Protein 4DND (pdb70)

GO terms:
  GO:0005515 protein binding (F, IPI)
  GO:0042147 retrograde transport, endosome to Golgi (P, IDA)
  GO:0032588 trans-Golgi network membrane (C, TAS)
  GO:0031982 vesicle (C, IDA)
  GO:0048471 perinuclear region of cytoplasm (C, IDA)
  GO:0005802 trans-Golgi network (C, IDA)
  GO:0032880 regulation of protein localization (P, IMP)
  GO:0019905 syntaxin binding (F, IPI)

InterPro domains:
  IPR000727 Target SNARE coiled-coil homology domain [PF05739] (194-245)
  IPR000727 Target SNARE coiled-coil homology domain [PS50192] (157-219)
  IPR000727 Target SNARE coiled-coil homology domain [SM00397] (152-219)
  IPR006012 Syntaxin/epimorphin, conserved site [PS00914] (163-202)
  IPR010989 SNARE [SSF47661] (4-106)
  IPR015260 Syntaxin 6/10/61, N-terminal [PF09177] (5-103)

Sequence (92 aa):
DPFFVVRGEVQKAVNTARGLYQRWCELEELDWTTNELRNGLRSIEWDLEDLEETIGIVEANPGKFKLPAGDLQERKVFVERREAVQEKDHVSS

Solvent-accessible surface area: 6575 Å² total

B-factor: mean 22.8, std 8.53, range [10.54, 53.31]

Structure (mmCIF, N/CA/C/O backbone):
data_4DND
#
_entry.id   4DND
#
_cell.length_a   22.186
_cell.length_b   58.733
_cell.length_c   36.518
_cell.angle_alpha   90.000
_cell.angle_beta   100.210
_cell.angle_gamma   90.000
#
_symmetry.space_group_name_H-M   'P 1 21 1'
#
loop_
_entity.id
_entity.type
_entity.pdbx_description
1 polymer Syntaxin-10
2 water water
#
loop_
_atom_site.group_PDB
_atom_site.id
_atom_site.type_symbol
_atom_site.label_atom_id
_atom_site.label_alt_id
_atom_site.label_comp_id
_atom_site.label_asym_id
_atom_site.label_entity_id
_atom_site.label_seq_id
_atom_site.pdbx_PDB_ins_code
_atom_site.Cartn_x
_atom_site.Cartn_y
_atom_site.Cartn_z
_atom_site.occupancy
_atom_site.B_iso_or_equiv
_atom_site.auth_seq_id
_atom_site.auth_comp_id
_atom_site.auth_asym_id
_atom_site.auth_atom_id
_atom_site.pdbx_PDB_model_num
ATOM 1 N N . ASP A 1 27 ? -9.693 -4.002 25.934 1.00 30.58 5 ASP A N 1
ATOM 2 C CA . ASP A 1 27 ? -8.423 -4.673 25.477 1.00 32.84 5 ASP A CA 1
ATOM 3 C C . ASP A 1 27 ? -7.264 -3.678 25.488 1.00 24.61 5 ASP A C 1
ATOM 4 O O . ASP A 1 27 ? -7.228 -2.767 24.681 1.00 27.96 5 ASP A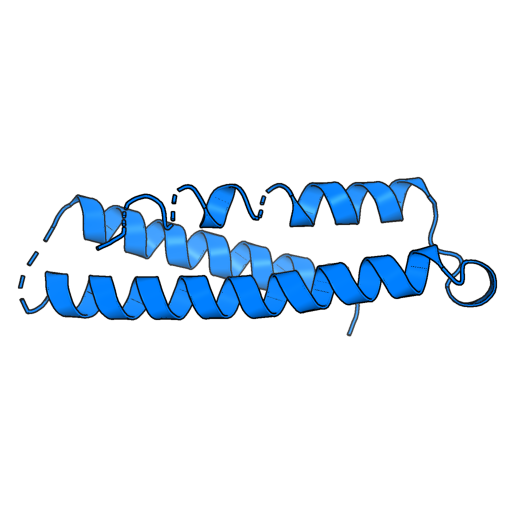 O 1
ATOM 9 N N . PRO A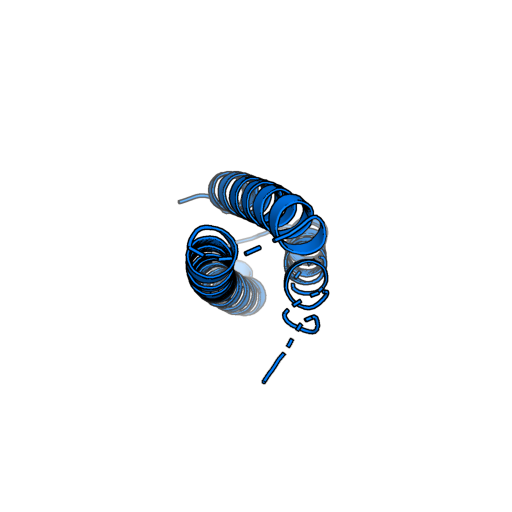 1 28 ? -6.320 -3.841 26.432 1.00 25.32 6 PRO A N 1
ATOM 10 C CA . PRO A 1 28 ? -5.365 -2.767 26.715 1.00 24.82 6 PRO A CA 1
ATOM 11 C C . PRO A 1 28 ? -4.559 -2.332 25.500 1.00 21.88 6 PRO A C 1
ATOM 12 O O . PRO A 1 28 ? -4.173 -3.157 24.667 1.00 21.61 6 PRO A O 1
ATOM 16 N N . PHE A 1 29 ? -4.302 -1.036 25.399 1.00 23.40 7 PHE A N 1
ATOM 17 C CA . PHE A 1 29 ? -3.500 -0.543 24.294 1.00 20.98 7 PHE A CA 1
ATOM 18 C C . PHE A 1 29 ? -2.207 -1.359 24.125 1.00 20.27 7 PHE A C 1
ATOM 19 O O . PHE A 1 29 ? -1.834 -1.693 23.013 1.00 21.52 7 PHE A O 1
ATOM 27 N N . PHE A 1 30 ? -1.534 -1.710 25.218 1.00 19.53 8 PHE A N 1
ATOM 28 C CA . PHE A 1 30 ? -0.242 -2.408 25.095 1.00 21.59 8 PHE A CA 1
ATOM 29 C C . PHE A 1 30 ? -0.350 -3.782 24.440 1.00 20.79 8 PHE A C 1
ATOM 30 O O . PHE A 1 30 ? 0.555 -4.217 23.707 1.00 21.94 8 PHE A O 1
ATOM 38 N N . VAL A 1 31 ? -1.478 -4.445 24.668 1.00 19.68 9 VAL A N 1
ATOM 39 C CA . VAL A 1 31 ? -1.753 -5.714 24.002 1.00 19.20 9 VAL A CA 1
ATOM 40 C C . VAL A 1 31 ? -1.915 -5.471 22.499 1.00 20.23 9 VAL A C 1
ATOM 41 O O . VAL A 1 31 ? -1.273 -6.145 21.684 1.00 22.84 9 VAL A O 1
ATOM 45 N N . VAL A 1 32 ? -2.749 -4.494 22.135 1.00 19.93 10 VAL A N 1
ATOM 46 C CA . VAL A 1 32 ? -3.017 -4.204 20.724 1.00 21.58 10 VAL A CA 1
ATOM 47 C C . VAL A 1 32 ? -1.748 -3.738 20.003 1.00 21.30 10 VAL A C 1
ATOM 48 O O . VAL A 1 32 ? -1.474 -4.131 18.878 1.00 19.64 10 VAL A O 1
ATOM 52 N N . ARG A 1 33 ? -0.989 -2.883 20.670 1.00 18.89 11 ARG A N 1
ATOM 53 C CA . ARG A 1 33 ? 0.291 -2.404 20.170 1.00 18.54 11 ARG A CA 1
ATOM 54 C C . ARG A 1 33 ? 1.208 -3.563 19.741 1.00 17.36 11 ARG A C 1
ATOM 55 O O . ARG A 1 33 ? 1.780 -3.540 18.641 1.00 17.29 11 ARG A O 1
ATOM 63 N N . GLY A 1 34 ? 1.323 -4.595 20.578 1.00 19.10 12 GLY A N 1
ATOM 64 C CA . GLY A 1 34 ? 2.171 -5.749 20.256 1.00 18.85 12 GLY A CA 1
ATOM 65 C C . GLY A 1 34 ? 1.659 -6.506 19.051 1.00 17.41 12 GLY A C 1
ATOM 66 O O . GLY A 1 34 ? 2.455 -6.970 18.212 1.00 18.97 12 GLY A O 1
ATOM 67 N N . GLU A 1 35 ? 0.331 -6.625 18.951 1.00 18.02 13 GLU A N 1
ATOM 68 C CA . GLU A 1 35 ? -0.298 -7.295 17.801 1.00 18.98 13 GLU A CA 1
ATOM 69 C C . GLU A 1 35 ? -0.058 -6.529 16.500 1.00 17.15 13 GLU A C 1
ATOM 70 O O . GLU A 1 35 ? 0.284 -7.131 15.476 1.00 16.04 13 GLU A O 1
ATOM 76 N N . VAL A 1 36 ? -0.193 -5.208 16.553 1.00 17.17 14 VAL A N 1
ATOM 77 C CA . VAL A 1 36 ? 0.029 -4.359 15.376 1.00 16.30 14 VAL A CA 1
ATOM 78 C C . VAL A 1 36 ? 1.489 -4.414 14.918 1.00 14.52 14 VAL A C 1
ATOM 79 O O . VAL A 1 36 ? 1.767 -4.548 13.723 1.00 15.91 14 VAL A O 1
ATOM 83 N N . GLN A 1 37 ? 2.416 -4.326 15.864 1.00 15.85 15 GLN A N 1
ATOM 84 C CA . GLN A 1 37 ? 3.829 -4.451 15.538 1.00 16.33 15 GLN A CA 1
ATOM 85 C C . GLN A 1 37 ? 4.119 -5.797 14.871 1.00 14.77 15 GLN A C 1
ATOM 86 O O . GLN A 1 37 ? 4.859 -5.845 13.894 1.00 15.63 15 GLN A O 1
ATOM 92 N N . LYS A 1 38 ? 3.552 -6.884 15.395 1.00 15.89 16 LYS A N 1
ATOM 93 C CA . LYS A 1 38 ? 3.759 -8.206 14.807 1.00 16.05 16 LYS A CA 1
ATOM 94 C C . LYS A 1 38 ? 3.199 -8.232 13.380 1.00 13.41 16 LYS A C 1
ATOM 95 O O . LYS A 1 38 ? 3.850 -8.742 12.458 1.00 13.93 16 LYS A O 1
ATOM 101 N N . ALA A 1 39 ? 2.033 -7.619 13.177 1.00 14.00 17 ALA A N 1
ATOM 102 C CA . ALA A 1 39 ? 1.437 -7.604 11.848 1.00 12.76 17 ALA A CA 1
ATOM 103 C C . ALA A 1 39 ? 2.297 -6.826 10.853 1.00 11.41 17 ALA A C 1
ATOM 104 O O . ALA A 1 39 ? 2.438 -7.224 9.685 1.00 12.77 17 ALA A O 1
ATOM 106 N N . VAL A 1 40 ? 2.814 -5.674 11.285 1.00 11.80 18 VAL A N 1
ATOM 107 C CA . VAL A 1 40 ? 3.718 -4.901 10.436 1.00 12.25 18 VAL A CA 1
ATOM 108 C C . VAL A 1 40 ? 4.980 -5.704 10.092 1.00 11.71 18 VAL A C 1
ATOM 109 O O . VAL A 1 40 ? 5.430 -5.704 8.934 1.00 12.97 18 VAL A O 1
ATOM 113 N N . ASN A 1 41 ? 5.545 -6.396 11.080 1.00 12.44 19 ASN A N 1
ATOM 114 C CA . ASN A 1 41 ? 6.728 -7.226 10.809 1.00 13.01 19 ASN A CA 1
ATOM 115 C C . ASN A 1 41 ? 6.429 -8.321 9.784 1.00 11.66 19 ASN A C 1
ATOM 116 O O . ASN A 1 41 ? 7.223 -8.576 8.874 1.00 14.32 19 ASN A O 1
ATOM 121 N N . THR A 1 42 ? 5.260 -8.940 9.916 1.00 12.28 20 THR A N 1
ATOM 122 C CA . THR A 1 42 ? 4.848 -9.981 8.982 1.00 11.65 20 THR A CA 1
ATOM 123 C C . THR A 1 42 ? 4.676 -9.394 7.585 1.00 11.56 20 THR A C 1
ATOM 124 O O . THR A 1 42 ? 5.119 -9.987 6.600 1.00 13.36 20 THR A O 1
ATOM 128 N N . ALA A 1 43 ? 4.042 -8.227 7.499 1.00 11.72 21 ALA A N 1
ATOM 129 C CA . ALA A 1 43 ? 3.886 -7.572 6.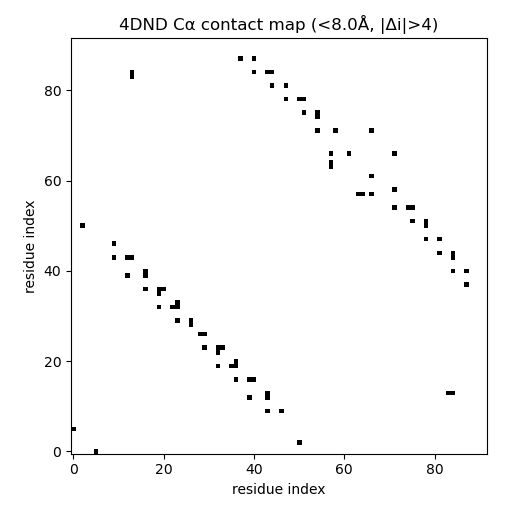195 1.00 10.54 21 ALA A CA 1
ATOM 130 C C . ALA A 1 43 ? 5.251 -7.246 5.556 1.00 10.94 21 ALA A C 1
ATOM 131 O O . ALA A 1 43 ? 5.432 -7.427 4.357 1.00 11.37 21 ALA A O 1
ATOM 133 N N . ARG A 1 44 ? 6.196 -6.771 6.366 1.00 10.92 22 ARG A N 1
ATOM 134 C CA . ARG A 1 44 ? 7.542 -6.504 5.880 1.00 11.31 22 ARG A CA 1
ATOM 135 C C . ARG A 1 44 ? 8.209 -7.759 5.314 1.00 12.14 22 ARG A C 1
ATOM 136 O O . ARG A 1 44 ? 8.945 -7.680 4.332 1.00 13.52 22 ARG A O 1
ATOM 144 N N . GLY A 1 45 ? 7.965 -8.917 5.920 1.00 12.74 23 GLY A N 1
ATOM 145 C CA . GLY A 1 45 ? 8.486 -10.201 5.406 1.00 14.32 23 GLY A CA 1
ATOM 146 C C . GLY A 1 45 ? 7.922 -10.502 4.033 1.00 13.20 23 GLY A C 1
ATOM 147 O O . GLY A 1 45 ? 8.640 -10.946 3.123 1.00 15.69 23 GLY A O 1
ATOM 148 N N . LEU A 1 46 ? 6.614 -10.286 3.886 1.00 12.88 24 LEU A N 1
ATOM 149 C CA . LEU A 1 46 ? 5.953 -10.454 2.592 1.00 13.69 24 LEU A CA 1
ATOM 150 C C . LEU A 1 46 ? 6.485 -9.498 1.562 1.00 12.56 24 LEU A C 1
ATOM 151 O O . LEU A 1 46 ? 6.676 -9.866 0.401 1.00 16.28 24 LEU A O 1
ATOM 156 N N . TYR A 1 47 ? 6.708 -8.267 1.993 1.00 13.32 25 TYR A N 1
ATOM 157 C CA . TYR A 1 47 ? 7.229 -7.234 1.118 1.00 12.96 25 TYR A CA 1
ATOM 158 C C . TYR A 1 47 ? 8.625 -7.590 0.609 1.00 14.10 25 TYR A C 1
ATOM 159 O O . TYR A 1 47 ? 8.900 -7.435 -0.579 1.00 16.41 25 TYR A O 1
ATOM 168 N N . GLN A 1 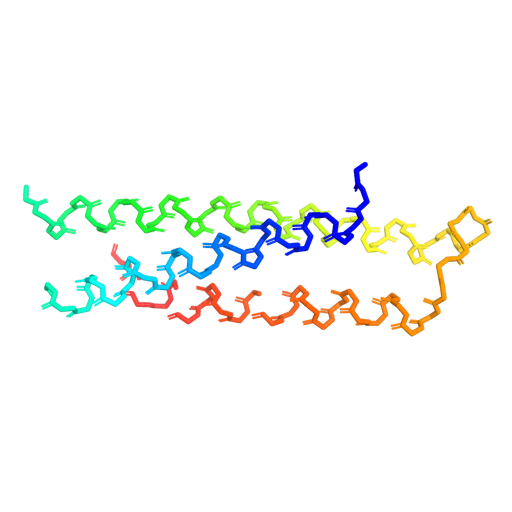48 ? 9.493 -8.075 1.495 1.00 13.88 26 GLN A N 1
ATOM 169 C CA . GLN A 1 48 ? 10.822 -8.522 1.069 1.00 16.58 26 GLN A CA 1
ATOM 170 C C . GLN A 1 48 ? 10.712 -9.656 0.044 1.00 15.86 26 GLN A C 1
ATOM 171 O O . GLN A 1 48 ? 11.447 -9.669 -0.949 1.00 20.36 26 GLN A O 1
ATOM 177 N N . ARG A 1 49 ? 9.783 -10.599 0.247 1.00 14.89 27 ARG A N 1
ATOM 178 C CA . ARG A 1 49 ? 9.550 -11.663 -0.739 1.00 17.53 27 ARG A CA 1
ATOM 179 C C . ARG A 1 49 ? 9.061 -11.079 -2.069 1.00 17.48 27 ARG A C 1
ATOM 180 O O . ARG A 1 49 ? 9.470 -11.508 -3.149 1.00 19.75 27 ARG A O 1
ATOM 188 N N . TRP A 1 50 ? 8.163 -10.098 -1.980 1.00 16.53 28 TRP A N 1
ATOM 189 C CA . TRP A 1 50 ? 7.567 -9.453 -3.145 1.00 17.86 28 TRP A CA 1
ATOM 190 C C . TRP A 1 50 ? 8.639 -8.768 -3.971 1.00 20.08 28 TRP A C 1
ATOM 191 O O . TRP A 1 50 ? 8.699 -8.926 -5.206 1.00 22.17 28 TRP A O 1
ATOM 202 N N . CYS A 1 51 ? 9.518 -8.025 -3.297 1.00 20.56 29 CYS A N 1
ATOM 203 C CA . CYS A 1 51 ? 10.649 -7.372 -3.958 1.00 22.58 29 CYS A CA 1
ATOM 204 C C . CYS A 1 51 ? 11.557 -8.358 -4.693 1.00 23.55 29 CYS A C 1
ATOM 205 O O . CYS A 1 51 ? 12.013 -8.071 -5.809 1.00 27.11 29 CYS A O 1
ATOM 208 N N . GLU A 1 52 ? 11.817 -9.510 -4.074 1.00 23.55 30 GLU A N 1
ATOM 209 C CA . GLU A 1 52 ? 12.601 -10.582 -4.707 1.00 26.31 30 GLU A CA 1
ATOM 210 C C . GLU A 1 52 ? 11.976 -11.048 -6.017 1.00 29.18 30 GLU A C 1
ATOM 211 O O . GLU A 1 52 ? 12.670 -11.253 -7.017 1.00 31.96 30 GLU A O 1
ATOM 217 N N . LEU A 1 53 ? 10.662 -11.264 -5.982 1.00 26.64 31 LEU A N 1
ATOM 218 C CA . LEU A 1 53 ? 9.909 -11.763 -7.130 1.00 26.72 31 LEU A CA 1
ATOM 219 C C . LEU A 1 53 ? 9.701 -10.675 -8.180 1.00 30.60 31 LEU A C 1
ATOM 220 O O . LEU A 1 53 ? 10.088 -9.521 -7.987 1.00 33.23 31 LEU A O 1
ATOM 225 N N . GLU A 1 63 ? 0.356 -18.161 -9.757 1.00 52.10 41 GLU A N 1
ATOM 226 C CA . GLU A 1 63 ? 1.687 -17.560 -9.708 1.00 41.27 41 GLU A CA 1
ATOM 227 C C . GLU A 1 63 ? 1.996 -16.917 -8.353 1.00 34.88 41 GLU A C 1
ATOM 228 O O . GLU A 1 63 ? 1.124 -16.320 -7.690 1.00 32.94 41 GLU A O 1
ATOM 234 N N . GLU A 1 64 ? 3.258 -17.055 -7.959 1.00 35.64 42 GLU A N 1
ATOM 235 C CA . GLU A 1 64 ? 3.734 -16.629 -6.652 1.00 30.39 42 GLU A CA 1
ATOM 236 C C . GLU A 1 64 ? 3.704 -15.109 -6.483 1.00 28.64 42 GLU A C 1
ATOM 237 O O . GLU A 1 64 ? 3.335 -14.605 -5.412 1.00 26.58 42 GLU A O 1
ATOM 243 N N . LEU A 1 65 ? 4.084 -14.380 -7.532 1.00 26.66 43 LEU A N 1
ATOM 244 C CA . LEU A 1 65 ? 4.068 -12.916 -7.474 1.00 26.08 43 LEU A CA 1
ATOM 245 C C . LEU A 1 65 ? 2.654 -12.397 -7.245 1.00 24.93 43 LEU A C 1
ATOM 246 O O . LEU A 1 65 ? 2.439 -11.539 -6.380 1.00 24.15 43 LEU A O 1
ATOM 251 N N . ASP A 1 66 ? 1.695 -12.929 -8.004 1.00 26.78 44 ASP A N 1
ATOM 252 C CA . ASP A 1 66 ? 0.296 -12.494 -7.902 1.00 25.27 44 ASP A CA 1
ATOM 253 C C . ASP A 1 66 ? -0.284 -12.773 -6.528 1.00 22.25 44 ASP A C 1
ATOM 254 O O . ASP A 1 66 ? -0.998 -11.940 -5.967 1.00 23.13 44 ASP A O 1
ATOM 259 N N . TRP A 1 67 ? 0.028 -13.949 -5.991 1.00 23.23 45 TRP A N 1
ATOM 260 C CA . TRP A 1 67 ? -0.430 -14.324 -4.673 1.00 21.04 45 TRP A CA 1
ATOM 261 C C . TRP A 1 67 ? 0.109 -13.380 -3.617 1.00 20.14 45 TRP A C 1
ATOM 262 O O . TRP A 1 67 ? -0.617 -12.953 -2.706 1.00 19.71 45 TRP A O 1
ATOM 273 N N . THR A 1 68 ? 1.394 -13.053 -3.733 1.00 20.46 46 THR A N 1
ATOM 274 C CA . THR A 1 68 ? 2.088 -12.210 -2.751 1.00 18.40 46 THR A CA 1
ATOM 275 C C . THR A 1 68 ? 1.547 -10.787 -2.814 1.00 16.18 46 THR A C 1
ATOM 276 O O . THR A 1 68 ? 1.308 -10.142 -1.786 1.00 16.46 46 THR A O 1
ATOM 280 N N . THR A 1 69 ? 1.331 -10.299 -4.031 1.00 17.63 47 THR A N 1
ATOM 281 C CA . THR A 1 69 ? 0.717 -8.987 -4.226 1.00 16.27 47 THR A CA 1
ATOM 282 C C . THR A 1 69 ? -0.627 -8.890 -3.497 1.00 15.53 47 THR A C 1
ATOM 283 O O . THR A 1 69 ? -0.881 -7.951 -2.738 1.00 15.98 47 THR A O 1
ATOM 287 N N . ASN A 1 70 ? -1.487 -9.873 -3.719 1.00 16.95 48 ASN A N 1
ATOM 288 C CA . ASN A 1 70 ? -2.777 -9.901 -3.059 1.00 16.19 48 ASN A CA 1
ATOM 289 C C . ASN A 1 70 ? -2.658 -9.979 -1.534 1.00 15.63 48 ASN A C 1
ATOM 290 O O . ASN A 1 70 ? -3.352 -9.260 -0.803 1.00 15.65 48 ASN A O 1
ATOM 295 N N . GLU A 1 71 ? -1.797 -10.876 -1.059 1.00 15.75 49 GLU A N 1
ATOM 296 C CA . GLU A 1 71 ? -1.643 -11.094 0.380 1.00 15.82 49 GLU A CA 1
ATOM 297 C C . GLU A 1 71 ? -1.168 -9.815 1.075 1.00 14.82 49 GLU A C 1
ATOM 298 O O . GLU A 1 71 ? -1.660 -9.454 2.146 1.00 15.69 49 GLU A O 1
ATOM 304 N N . LEU A 1 72 ? -0.202 -9.138 0.450 1.00 14.39 50 LEU A N 1
ATOM 305 C CA . LEU A 1 72 ? 0.346 -7.909 0.994 1.00 14.61 50 LEU A CA 1
ATOM 306 C C . LEU A 1 72 ? -0.680 -6.778 0.968 1.00 12.94 50 LEU A C 1
ATOM 307 O O . LEU A 1 72 ? -0.838 -6.076 1.953 1.00 14.24 50 LEU A O 1
ATOM 312 N N . ARG A 1 73 ? -1.383 -6.604 -0.148 1.00 13.49 51 ARG A N 1
ATOM 313 C CA . ARG A 1 73 ? -2.401 -5.564 -0.244 1.00 14.66 51 ARG A CA 1
ATOM 314 C C . ARG A 1 73 ? -3.449 -5.764 0.850 1.00 14.09 51 ARG A C 1
ATOM 315 O O . ARG A 1 73 ? -3.810 -4.819 1.553 1.00 16.49 51 ARG A O 1
ATOM 323 N N . ASN A 1 74 ? -3.900 -7.004 1.022 1.00 13.82 52 ASN A N 1
ATOM 324 C CA . ASN A 1 74 ? -4.873 -7.305 2.068 1.00 16.37 52 ASN A CA 1
ATOM 325 C C . ASN A 1 74 ? -4.331 -7.055 3.453 1.00 13.92 52 ASN A C 1
ATOM 326 O O . ASN A 1 74 ? -5.014 -6.484 4.314 1.00 15.73 52 ASN A O 1
ATOM 331 N N . GLY A 1 75 ? -3.082 -7.450 3.643 1.00 13.69 53 GLY A N 1
ATOM 332 C CA . GLY A 1 75 ? -2.447 -7.313 4.942 1.00 13.52 53 GLY A CA 1
ATOM 333 C C . GLY A 1 75 ? -2.245 -5.863 5.330 1.00 13.07 53 GLY A C 1
ATOM 334 O O . GLY A 1 75 ? -2.451 -5.487 6.491 1.00 13.99 53 GLY A O 1
ATOM 335 N N . LEU A 1 76 ? -1.869 -5.034 4.363 1.00 12.58 54 LEU A N 1
ATOM 336 C CA . LEU A 1 76 ? -1.702 -3.607 4.630 1.00 13.22 54 LEU A CA 1
ATOM 337 C C . LEU A 1 76 ? -3.049 -2.940 4.963 1.00 12.35 54 LEU A C 1
ATOM 338 O O . LEU A 1 76 ? -3.126 -2.074 5.845 1.00 14.89 54 LEU A O 1
ATOM 343 N N . ARG A 1 77 ? -4.098 -3.342 4.265 1.00 12.99 55 ARG A N 1
ATOM 344 C CA . ARG A 1 77 ? -5.423 -2.784 4.510 1.00 14.13 55 ARG A CA 1
ATOM 345 C C . ARG A 1 77 ? -5.865 -3.135 5.934 1.00 13.49 55 ARG A C 1
ATOM 346 O O . ARG A 1 77 ? -6.392 -2.289 6.651 1.00 15.04 55 ARG A O 1
ATOM 354 N N . SER A 1 78 ? -5.626 -4.385 6.332 1.00 13.32 56 SER A N 1
ATOM 355 C CA . SER A 1 78 ? -5.951 -4.851 7.683 1.00 12.85 56 SER A CA 1
ATOM 356 C C . SER A 1 78 ? -5.216 -4.061 8.777 1.00 12.96 56 SER A C 1
ATOM 357 O O . SER A 1 78 ? -5.827 -3.678 9.788 1.00 14.54 56 SER A O 1
ATOM 360 N N . ILE A 1 79 ? -3.926 -3.806 8.573 1.00 13.61 57 ILE A N 1
ATOM 361 C CA . ILE A 1 79 ? -3.169 -3.034 9.536 1.00 13.02 57 ILE A CA 1
ATOM 362 C C . ILE A 1 79 ? -3.776 -1.636 9.615 1.00 12.85 57 ILE A C 1
ATOM 363 O O . ILE A 1 79 ? -3.918 -1.075 10.699 1.00 15.01 57 ILE A O 1
ATOM 368 N N . GLU A 1 80 ? -4.108 -1.049 8.466 1.00 13.72 58 GLU A N 1
ATOM 369 C CA . GLU A 1 80 ? -4.637 0.322 8.457 1.00 14.33 58 GLU A CA 1
ATOM 370 C C . GLU A 1 80 ? -5.937 0.410 9.239 1.00 14.22 58 GLU A C 1
ATOM 371 O O . GLU A 1 80 ? -6.161 1.380 9.958 1.00 15.28 58 GLU A O 1
ATOM 377 N N . TRP A 1 81 ? -6.809 -0.585 9.088 1.00 13.59 59 TRP A N 1
ATOM 378 C CA . TRP A 1 81 ? -8.035 -0.615 9.873 1.00 14.08 59 TRP A CA 1
ATOM 379 C C . TRP A 1 81 ? -7.727 -0.622 11.339 1.00 14.21 59 TRP A C 1
ATOM 380 O O . TRP A 1 81 ? -8.376 0.100 12.115 1.00 15.78 59 TRP A O 1
ATOM 391 N N . ASP A 1 82 ? -6.713 -1.398 11.748 1.00 13.92 60 ASP A N 1
ATOM 392 C CA . ASP A 1 82 ? -6.307 -1.422 13.154 1.00 15.92 60 ASP A CA 1
ATOM 393 C C . ASP A 1 82 ? -5.740 -0.066 13.615 1.00 15.31 60 ASP A C 1
ATOM 394 O O . ASP A 1 82 ? -6.025 0.385 14.723 1.00 17.42 60 ASP A O 1
ATOM 399 N N . LEU A 1 83 ? -4.950 0.589 12.765 1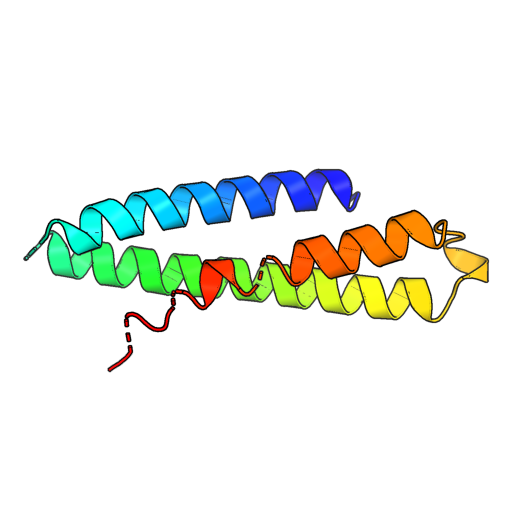.00 15.05 61 LEU A N 1
ATOM 400 C CA . LEU A 1 83 ? -4.419 1.925 13.075 1.00 15.30 61 LEU A CA 1
ATOM 401 C C . LEU A 1 83 ? -5.517 2.992 13.219 1.00 16.26 61 LEU A C 1
ATOM 402 O O . LEU A 1 83 ? -5.458 3.838 14.124 1.00 17.00 61 LEU A O 1
ATOM 407 N N . GLU A 1 84 ? -6.528 2.930 12.348 1.00 16.69 62 GLU A N 1
ATOM 408 C CA . GLU A 1 84 ? -7.687 3.807 12.469 1.00 16.36 62 GLU A CA 1
ATOM 409 C C . GLU A 1 84 ? -8.324 3.666 13.853 1.00 15.25 62 GLU A C 1
ATOM 410 O O . GLU A 1 84 ? -8.670 4.659 14.487 1.00 16.76 62 GLU A O 1
ATOM 416 N N . ASP A 1 85 ? -8.461 2.430 14.330 1.00 15.46 63 ASP A N 1
ATOM 417 C CA . ASP A 1 85 ? -9.068 2.171 15.645 1.00 16.49 63 ASP A CA 1
ATOM 418 C C . ASP A 1 85 ? -8.211 2.754 16.757 1.00 15.54 63 ASP A C 1
ATOM 419 O O . ASP A 1 85 ? -8.717 3.382 17.679 1.00 18.00 63 ASP A O 1
ATOM 424 N N . LEU A 1 86 ? -6.899 2.585 16.653 1.00 15.44 64 LEU A N 1
ATOM 425 C CA . LEU A 1 86 ? -6.006 3.143 17.666 1.00 15.88 64 LEU A CA 1
ATOM 426 C C . LEU A 1 86 ? -6.099 4.662 17.676 1.00 15.80 64 LEU A C 1
ATOM 427 O O . LEU A 1 86 ? -6.116 5.277 18.748 1.00 17.16 64 LEU A O 1
ATOM 432 N N . GLU A 1 87 ? -6.167 5.264 16.484 1.00 16.16 65 GLU A N 1
ATOM 433 C CA . GLU A 1 87 ? -6.302 6.721 16.374 1.00 17.42 65 GLU A CA 1
ATOM 434 C C . GLU A 1 87 ? -7.595 7.217 17.020 1.00 16.47 65 GLU A C 1
ATOM 435 O O . GLU A 1 87 ? -7.587 8.225 17.727 1.00 17.72 65 GLU A O 1
ATOM 441 N N . GLU A 1 88 ? -8.694 6.497 16.797 1.00 17.10 66 GLU A N 1
ATOM 442 C CA . GLU A 1 88 ? -9.971 6.862 17.412 1.00 17.38 66 GLU A CA 1
ATOM 443 C C . GLU A 1 88 ? -9.902 6.789 18.933 1.00 17.17 66 GLU A C 1
ATOM 444 O O . GLU A 1 88 ? -10.381 7.685 19.616 1.00 17.21 66 GLU A O 1
ATOM 450 N N . THR A 1 89 ? -9.284 5.736 19.462 1.00 16.30 67 THR A N 1
ATOM 451 C CA . THR A 1 89 ? -9.113 5.607 20.906 1.00 16.52 67 THR A CA 1
ATOM 452 C C . THR A 1 89 ? -8.233 6.738 21.492 1.00 16.26 67 THR A C 1
ATOM 453 O O . THR A 1 89 ? -8.560 7.308 22.537 1.00 16.49 67 THR A O 1
ATOM 457 N N . ILE A 1 90 ? -7.148 7.093 20.806 1.00 16.35 68 ILE A N 1
ATOM 458 C CA . ILE A 1 90 ? -6.343 8.239 21.239 1.00 18.05 68 ILE A CA 1
ATOM 459 C C . ILE A 1 90 ? -7.221 9.485 21.401 1.00 17.60 68 ILE A C 1
ATOM 460 O O . ILE A 1 90 ? -7.136 10.188 22.415 1.00 18.19 68 ILE A O 1
ATOM 465 N N . GLY A 1 91 ? -8.064 9.745 20.401 1.00 15.90 69 GLY A N 1
ATOM 466 C CA . GLY A 1 91 ? -8.959 10.892 20.420 1.00 17.23 69 GLY A CA 1
ATOM 467 C C . GLY A 1 91 ? -9.907 10.870 21.603 1.00 15.90 69 GLY A C 1
ATOM 468 O O . GLY A 1 91 ? -10.088 11.882 22.270 1.00 17.66 69 GLY A O 1
ATOM 469 N N . ILE A 1 92 ? -10.490 9.707 21.880 1.00 15.39 70 ILE A N 1
ATOM 470 C CA . ILE A 1 92 ? -11.413 9.575 23.000 1.00 15.29 70 ILE A CA 1
ATOM 471 C C . ILE A 1 92 ? -10.702 9.811 24.335 1.00 14.75 70 ILE A C 1
ATOM 472 O O . ILE A 1 92 ? -11.205 10.535 25.218 1.00 15.47 70 ILE A O 1
ATOM 477 N N . VAL A 1 93 ? -9.521 9.220 24.483 1.00 15.06 71 VAL A N 1
ATOM 478 C CA . VAL A 1 93 ? -8.786 9.310 25.744 1.00 16.03 71 VAL A CA 1
ATOM 479 C C . VAL A 1 93 ? -8.318 10.741 25.990 1.00 15.73 71 VAL A C 1
ATOM 480 O O . VAL A 1 93 ? -8.471 11.258 27.094 1.00 17.99 71 VAL A O 1
ATOM 484 N N . GLU A 1 94 ? -7.784 11.394 24.963 1.00 17.18 72 GLU A N 1
ATOM 485 C CA . GLU A 1 94 ? -7.333 12.783 25.091 1.00 18.61 72 GLU A CA 1
ATOM 486 C C . GLU A 1 94 ? -8.485 13.724 25.467 1.00 17.60 72 GLU A C 1
ATOM 487 O O . GLU A 1 94 ? -8.288 14.676 26.239 1.00 18.78 72 GLU A O 1
ATOM 493 N N . ALA A 1 95 ? -9.673 13.459 24.919 1.00 16.79 73 ALA A N 1
ATOM 494 C CA . ALA A 1 95 ? -10.821 14.348 25.100 1.00 16.04 73 ALA A CA 1
ATOM 495 C C . ALA A 1 95 ? -11.500 14.190 26.455 1.00 15.60 73 ALA A C 1
ATOM 496 O O . ALA A 1 95 ? -12.285 15.050 26.853 1.00 17.14 73 ALA A O 1
ATOM 498 N N . ASN A 1 96 ? -11.187 13.117 27.175 1.00 16.08 74 ASN A N 1
ATOM 499 C CA . ASN A 1 96 ? -11.824 12.889 28.472 1.00 15.72 74 ASN A CA 1
ATOM 500 C C . ASN A 1 96 ? -10.799 12.411 29.496 1.00 14.50 74 ASN A C 1
ATOM 501 O O . ASN A 1 96 ? -10.841 11.266 29.953 1.00 15.97 74 ASN A O 1
ATOM 506 N N . PRO A 1 97 ? -9.844 13.282 29.836 1.00 15.77 75 PRO A N 1
ATOM 507 C CA . PRO A 1 97 ? -8.804 12.917 30.789 1.00 16.20 75 PRO A CA 1
ATOM 508 C C . PRO A 1 97 ? -9.344 12.553 32.170 1.00 16.78 75 PRO A C 1
ATOM 509 O O . PRO A 1 97 ? -8.757 11.702 32.835 1.00 19.95 75 PRO A O 1
ATOM 513 N N . GLY A 1 98 ? -10.436 13.179 32.606 1.00 16.64 76 GLY A N 1
ATOM 514 C CA . GLY A 1 98 ? -11.053 12.820 33.897 1.00 17.23 76 GLY A CA 1
ATOM 515 C C . GLY A 1 98 ? -11.447 11.347 33.991 1.00 18.36 76 GLY A C 1
ATOM 516 O O . GLY A 1 98 ? -11.326 10.724 35.048 1.00 20.51 76 GLY A O 1
ATOM 517 N N . LYS A 1 99 ? -11.921 10.791 32.881 1.00 17.28 77 LYS A N 1
ATOM 518 C CA . LYS A 1 99 ? -12.311 9.380 32.823 1.00 16.70 77 LYS A CA 1
ATOM 519 C C . LYS A 1 99 ? -11.117 8.427 32.774 1.00 16.70 77 LYS A C 1
ATOM 520 O O . LYS A 1 99 ? -11.058 7.445 33.517 1.00 20.41 77 LYS A O 1
ATOM 526 N N . PHE A 1 100 ? -10.163 8.720 31.901 1.00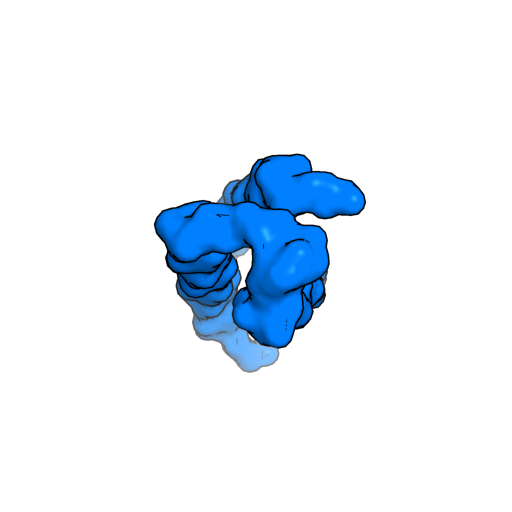 16.55 78 PHE A N 1
ATOM 527 C CA . PHE A 1 100 ? -9.115 7.761 31.591 1.00 17.84 78 PHE A CA 1
ATOM 528 C C . PHE A 1 100 ? -7.843 7.979 32.405 1.00 18.76 78 PHE A C 1
ATOM 529 O O . PHE A 1 100 ? -7.132 7.025 32.715 1.00 20.08 78 PHE A O 1
ATOM 537 N N . LYS A 1 101 ? -7.558 9.240 32.731 1.00 17.46 79 LYS A N 1
ATOM 538 C CA . LYS A 1 101 ? -6.389 9.630 33.535 1.00 17.21 79 LYS A CA 1
ATOM 539 C C . LYS A 1 101 ? -5.084 9.108 32.968 1.00 19.28 79 LYS A C 1
ATOM 540 O O . LYS A 1 101 ? -4.163 8.815 33.720 1.00 21.88 79 LYS A O 1
ATOM 546 N N . LEU A 1 102 ? -4.999 9.006 31.645 1.00 19.09 80 LEU A N 1
ATOM 547 C CA . LEU A 1 102 ? -3.783 8.491 31.020 1.00 19.61 80 LEU A CA 1
ATOM 548 C C . LEU A 1 102 ? -2.697 9.554 31.111 1.00 21.04 80 LEU A C 1
ATOM 549 O O . LEU A 1 102 ? -2.910 10.681 30.663 1.00 21.94 80 LEU A O 1
ATOM 554 N N . PRO A 1 103 ? -1.539 9.212 31.710 1.00 22.01 81 PRO A N 1
ATOM 555 C CA . PRO A 1 103 ? -0.433 10.164 31.762 1.00 23.72 81 PRO A CA 1
ATOM 556 C C . PRO A 1 103 ? -0.094 10.740 30.379 1.00 22.89 81 PRO A C 1
ATOM 557 O O . PRO A 1 103 ? -0.181 10.041 29.363 1.00 21.33 81 PRO A O 1
ATOM 561 N N . ALA A 1 104 ? 0.245 12.023 30.347 1.00 24.70 82 ALA A N 1
ATOM 562 C CA . ALA A 1 104 ? 0.463 12.739 29.099 1.00 22.95 82 ALA A CA 1
ATOM 563 C C . ALA A 1 104 ? 1.575 12.106 28.274 1.00 22.19 82 ALA A C 1
ATOM 564 O O . ALA A 1 104 ? 1.470 12.001 27.044 1.00 23.15 82 ALA A O 1
ATOM 566 N N . GLY A 1 105 ? 2.634 11.664 28.944 1.00 24.48 83 GLY A N 1
ATOM 567 C CA . GLY A 1 105 ? 3.742 11.020 28.253 1.00 24.70 83 GLY A CA 1
ATOM 568 C C . GLY A 1 105 ? 3.301 9.768 27.528 1.00 23.06 83 GLY A C 1
ATOM 569 O O . GLY A 1 105 ? 3.734 9.497 26.400 1.00 23.74 83 GLY A O 1
ATOM 570 N N . ASP A 1 106 ? 2.430 9.007 28.177 1.00 24.70 84 ASP A N 1
ATOM 571 C CA . ASP A 1 106 ? 1.929 7.770 27.610 1.00 24.87 84 ASP A CA 1
ATOM 572 C C . ASP A 1 106 ? 1.063 8.045 26.389 1.00 22.37 84 ASP A C 1
ATOM 573 O O . ASP A 1 106 ? 1.159 7.317 25.398 1.00 19.72 84 ASP A O 1
ATOM 578 N N . LEU A 1 107 ? 0.241 9.101 26.454 1.00 19.61 85 LEU A N 1
ATOM 579 C CA . LEU A 1 107 ? -0.602 9.490 25.303 1.00 18.17 85 LEU A CA 1
ATOM 580 C C . LEU A 1 107 ? 0.262 9.865 24.094 1.00 18.22 85 LEU A C 1
ATOM 581 O O . LEU A 1 107 ? 0.026 9.401 22.958 1.00 18.52 85 LEU A O 1
ATOM 586 N N . GLN A 1 108 ? 1.280 10.683 24.345 1.00 18.70 86 GLN A N 1
ATOM 587 C CA . GLN A 1 108 ? 2.251 11.030 23.304 1.00 19.51 86 GLN A CA 1
ATOM 588 C C . GLN A 1 108 ? 2.954 9.814 22.690 1.00 18.86 86 GLN A C 1
ATOM 589 O O . GLN A 1 108 ? 3.117 9.737 21.475 1.00 19.05 86 GLN A O 1
ATOM 595 N N . GLU A 1 109 ? 3.364 8.859 23.517 1.00 19.28 87 GLU A N 1
ATOM 596 C CA . GLU A 1 109 ? 3.958 7.625 22.993 1.00 19.30 87 GLU A CA 1
ATOM 597 C C . GLU A 1 109 ? 2.986 6.814 22.137 1.00 19.32 87 GLU A C 1
ATOM 598 O O . GLU A 1 109 ? 3.401 6.155 21.197 1.00 18.73 87 GLU A O 1
ATOM 604 N N . ARG A 1 110 ? 1.694 6.864 22.449 1.00 17.69 88 ARG A N 1
ATOM 605 C CA . ARG A 1 110 ? 0.719 6.235 21.561 1.00 16.91 88 ARG A CA 1
ATOM 606 C C . ARG A 1 110 ? 0.707 6.891 20.188 1.00 18.04 88 ARG A C 1
ATOM 607 O O . ARG A 1 110 ? 0.666 6.201 19.179 1.00 18.75 88 ARG A O 1
ATOM 615 N N . LYS A 1 111 ? 0.697 8.222 20.152 1.00 17.36 89 LYS A N 1
ATOM 616 C CA . LYS A 1 111 ? 0.690 8.929 18.870 1.00 17.85 89 LYS A CA 1
ATOM 617 C C . LYS A 1 111 ? 1.934 8.630 18.043 1.00 17.45 89 LYS A C 1
ATOM 618 O O . LYS A 1 111 ? 1.853 8.442 16.833 1.00 19.17 89 LYS A O 1
ATOM 624 N N . VAL A 1 112 ? 3.090 8.585 18.693 1.00 18.78 90 VAL A N 1
ATOM 625 C CA . VAL A 1 112 ? 4.329 8.259 17.994 1.00 18.12 90 VAL A CA 1
ATOM 626 C C . VAL A 1 112 ? 4.278 6.838 17.441 1.00 17.18 90 VAL A C 1
ATOM 627 O O . VAL A 1 112 ? 4.697 6.588 16.303 1.00 18.43 90 VAL A O 1
ATOM 631 N N . PHE A 1 113 ? 3.751 5.906 18.232 1.00 16.48 91 PHE A N 1
ATOM 632 C CA . PHE A 1 113 ? 3.618 4.525 17.748 1.00 16.67 91 PHE A CA 1
ATOM 633 C C . PHE A 1 113 ? 2.751 4.482 16.501 1.00 15.40 91 PHE A C 1
ATOM 634 O O . PHE A 1 113 ? 3.135 3.881 15.495 1.00 17.92 91 PHE A O 1
ATOM 642 N N . VAL A 1 114 ? 1.578 5.111 16.559 1.00 16.79 92 VAL A N 1
ATOM 643 C CA . VAL A 1 114 ? 0.675 5.106 15.398 1.00 18.18 92 VAL A CA 1
ATOM 644 C C . VAL A 1 114 ? 1.338 5.769 14.174 1.00 17.01 92 VAL A C 1
ATOM 645 O O . VAL A 1 114 ? 1.251 5.263 13.054 1.00 18.35 92 VAL A O 1
ATOM 649 N N . GLU A 1 115 ? 2.023 6.884 14.390 1.00 17.11 93 GLU A N 1
ATOM 650 C CA . GLU A 1 115 ? 2.731 7.560 13.309 1.00 19.10 93 GLU A CA 1
ATOM 651 C C . GLU A 1 115 ? 3.810 6.667 12.684 1.00 15.79 93 GLU A C 1
ATOM 652 O O . GLU A 1 115 ? 3.903 6.565 11.452 1.00 18.41 93 GLU A O 1
ATOM 658 N N . ARG A 1 116 ? 4.625 6.023 13.520 1.00 16.46 94 ARG A N 1
ATOM 659 C CA . ARG A 1 116 ? 5.629 5.052 13.039 1.00 17.06 94 ARG A CA 1
ATOM 660 C C . ARG A 1 116 ? 5.000 3.925 12.206 1.00 15.97 94 ARG A C 1
ATOM 661 O O . ARG A 1 116 ? 5.507 3.546 11.140 1.00 16.27 94 ARG A O 1
ATOM 677 N N . ARG A 1 118 ? 2.075 3.936 10.682 1.00 14.61 96 ARG A N 1
ATOM 678 C CA . ARG A 1 118 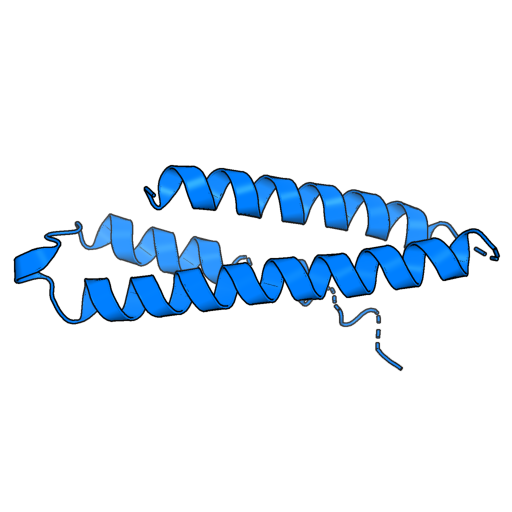? 1.516 4.519 9.4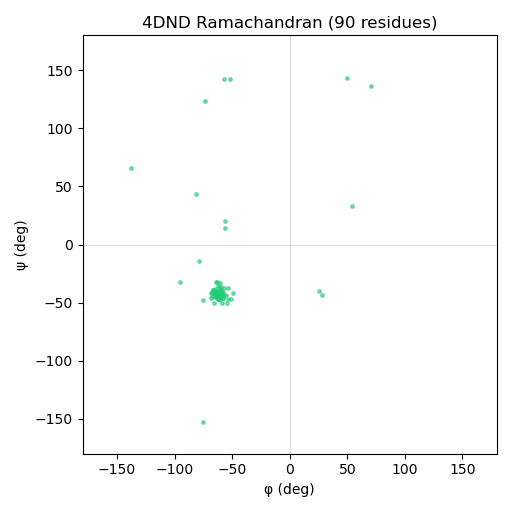47 1.00 13.98 96 ARG A CA 1
ATOM 679 C C . ARG A 1 118 ? 2.613 4.705 8.400 1.00 14.18 96 ARG A C 1
ATOM 680 O O . ARG A 1 118 ? 2.422 4.388 7.224 1.00 15.71 96 ARG A O 1
ATOM 688 N N . GLU A 1 119 ? 3.763 5.211 8.843 1.00 15.54 97 GLU A N 1
ATOM 689 C CA . GLU A 1 119 ? 4.901 5.408 7.958 1.00 15.77 97 GLU A CA 1
ATOM 690 C C . GLU A 1 119 ? 5.404 4.071 7.404 1.00 14.32 97 GLU A C 1
ATOM 691 O O . GLU A 1 119 ? 5.725 3.969 6.204 1.00 15.42 97 GLU A O 1
ATOM 697 N N . ALA A 1 120 ? 5.467 3.048 8.259 1.00 14.56 98 ALA A N 1
ATOM 698 C CA . ALA A 1 120 ? 5.897 1.715 7.830 1.00 13.57 98 ALA A CA 1
ATOM 699 C C . ALA A 1 120 ? 4.954 1.143 6.747 1.00 13.11 98 ALA A C 1
ATOM 700 O O . ALA A 1 120 ? 5.391 0.595 5.733 1.00 13.96 98 ALA A O 1
ATOM 702 N N . VAL A 1 121 ? 3.653 1.291 6.973 1.00 13.57 99 VAL A N 1
ATOM 703 C CA . VAL A 1 121 ? 2.658 0.845 6.014 1.00 14.28 99 VAL A CA 1
ATOM 704 C C . VAL A 1 121 ? 2.778 1.634 4.729 1.00 13.23 99 VAL A C 1
ATOM 705 O O . VAL A 1 121 ? 2.758 1.051 3.648 1.00 13.62 99 VAL A O 1
ATOM 709 N N . GLN A 1 122 ? 2.914 2.958 4.846 1.00 14.16 100 GLN A N 1
ATOM 710 C CA . GLN A 1 122 ? 2.961 3.810 3.647 1.00 14.73 100 GLN A CA 1
ATOM 711 C C . GLN A 1 122 ? 4.157 3.485 2.757 1.00 16.08 100 GLN A C 1
ATOM 712 O O . GLN A 1 122 ? 4.023 3.549 1.539 1.00 17.57 100 GLN A O 1
ATOM 718 N N . GLU A 1 123 ? 5.309 3.133 3.344 1.00 15.26 101 GLU A N 1
ATOM 719 C CA . GLU A 1 123 ? 6.495 2.758 2.556 1.00 16.65 101 GLU A CA 1
ATOM 720 C C . GLU A 1 123 ? 6.155 1.607 1.617 1.00 16.39 101 GLU A C 1
ATOM 721 O O . GLU A 1 123 ? 6.541 1.598 0.440 1.00 17.57 101 GLU A O 1
ATOM 735 N N . LYS A 1 125 ? 2.952 0.549 0.846 1.00 14.78 103 LYS A N 1
ATOM 736 C CA . LYS A 1 125 ? 1.848 0.932 -0.044 1.00 14.67 103 LYS A CA 1
ATOM 737 C C . LYS A 1 125 ? 2.312 1.679 -1.272 1.00 17.00 103 LYS A C 1
ATOM 738 O O . LYS A 1 125 ? 1.788 1.459 -2.373 1.00 19.54 103 LYS A O 1
ATOM 744 N N . ASP A 1 126 ? 3.286 2.567 -1.088 1.00 16.20 104 ASP A N 1
ATOM 745 C CA . ASP A 1 126 ? 3.825 3.366 -2.199 1.00 20.13 104 ASP A CA 1
ATOM 746 C C . ASP A 1 126 ? 4.259 2.471 -3.347 1.00 20.43 104 ASP A C 1
ATOM 747 O O . ASP A 1 126 ? 4.076 2.817 -4.518 1.00 25.10 104 ASP A O 1
ATOM 752 N N . HIS A 1 127 ? 4.821 1.314 -3.017 1.00 18.80 105 HIS A N 1
ATOM 753 C CA . HIS A 1 127 ? 5.301 0.400 -4.044 1.00 22.19 105 HIS A CA 1
ATOM 754 C C . HIS A 1 127 ? 4.249 -0.477 -4.674 1.00 21.55 105 HIS A C 1
ATOM 755 O O . HIS A 1 127 ? 4.513 -1.133 -5.692 1.00 24.28 105 HIS A O 1
ATOM 775 N N . VAL A 1 129 ? 1.196 0.727 -5.620 1.00 20.05 107 VAL A N 1
ATOM 776 C CA . VAL A 1 129 ? 0.285 1.571 -6.411 1.00 19.46 107 VAL A CA 1
ATOM 777 C C . VAL A 1 129 ? 0.199 1.122 -7.865 1.00 19.99 107 VAL A C 1
ATOM 778 O O . VAL A 1 129 ? 1.232 0.796 -8.470 1.00 19.02 107 VAL A O 1
ATOM 782 N N . SER A 1 130 ? -1.057 1.114 -8.354 1.00 23.02 108 SER A N 1
ATOM 783 C CA A SER A 1 130 ? -1.417 0.901 -9.763 0.50 23.59 108 SER A CA 1
ATOM 784 C CA B SER A 1 130 ? -1.458 0.897 -9.751 0.50 22.88 108 SER A CA 1
ATOM 785 C C . SER A 1 130 ? -1.748 -0.553 -10.062 1.00 27.71 108 SER A C 1
ATOM 786 O O . SER A 1 130 ? -2.832 -1.039 -9.726 1.00 38.81 108 SER A O 1
#

Nearest PDB structures (foldseek):
  4dnd-assembly1_A  TM=1.011E+00  e=8.022E-12  Homo sapiens
  4j2c-assembly1_A  TM=9.488E-01  e=6.440E-08  Homo sapiens
  4j2c-assembly2_C  TM=9.467E-01  e=1.168E-07  Homo sapiens
  1lvf-assembly1_A  TM=9.347E-01  e=9.770E-08  Rattus norvegicus

Secondary structure (DSSP, 8-state):
--HHHHHHHHHHHHHHHHHHHHHHHH--HHHHHHHHHHHHHHHHHHHHHHHHHHHHHHHH-HHHH---HHHHHHHHHHHH--HHHH------

CATH classification: 1.20.58.90

Foldseek 3Di:
DDPVVLLVVLVVLLVVLVVLVVVCVVHVVVVVSVVVSVVSLVVSVVSLVVLVVVLVVCVVCCVVNVDDPVVSVVSVVSSVVVVSSVCCVVDD

Radius of gyration: 15.71 Å; Cα contacts (8 Å, |Δi|>4): 42; chains: 1; bounding box: 25×32×44 Å

Organism: Homo sapiens (NCBI:txid9606)